Protein AF-A0A3D1RFB1-F1 (afdb_monomer_lite)

Secondary structure (DSSP, 8-state):
--HHHHHHHHHHHHHHHHHHTSHHHHHHHEEEEETTTTEEE--HHHHHHHHH-HHHHTSTTEEEEE--

Foldseek 3Di:
DDPVVVVVVVVVVVVVVVVCPPLQVVLQQKWKQQVVVRDIGNPSVVSSVCVVDPVNVVDPRIDIDGPD

Sequence (68 aa):
MTPKALEQEVSLLHQLLQDVESVDNIAYAHEILDLNRFKRITEHHRVKHFFRMRRQLEKPFVFLSNKN

pLDDT: mean 87.03, std 7.94, range [59.5, 94.94]

Structure (mmCIF, N/CA/C/O backbone):
data_AF-A0A3D1RFB1-F1
#
_entry.id   AF-A0A3D1RFB1-F1
#
loop_
_atom_site.group_PDB
_atom_site.id
_atom_site.type_symbol
_atom_site.label_atom_id
_atom_site.label_alt_id
_atom_site.label_comp_id
_atom_site.label_asym_id
_atom_site.label_entity_id
_atom_site.label_seq_id
_atom_site.pdbx_PDB_ins_code
_atom_site.Cartn_x
_atom_site.Cartn_y
_atom_site.Cartn_z
_atom_site.occupancy
_atom_site.B_iso_or_equiv
_atom_site.auth_seq_id
_atom_site.auth_comp_id
_atom_site.auth_asym_id
_atom_site.auth_atom_id
_atom_site.pdbx_PDB_model_num
ATOM 1 N N . MET A 1 1 ? -25.554 13.047 24.477 1.00 59.50 1 MET A N 1
ATOM 2 C CA . MET A 1 1 ? -24.772 11.810 24.273 1.00 59.50 1 MET A CA 1
ATOM 3 C C . MET A 1 1 ? -24.467 11.209 25.630 1.00 59.50 1 MET A C 1
ATOM 5 O O . MET A 1 1 ? -24.087 11.959 26.521 1.00 59.50 1 MET A O 1
ATOM 9 N N . THR A 1 2 ? -24.676 9.908 25.819 1.00 82.75 2 THR A N 1
ATOM 10 C CA . THR A 1 2 ? -24.222 9.225 27.039 1.00 82.75 2 THR A CA 1
ATOM 11 C C . THR A 1 2 ? -22.742 8.848 26.884 1.00 82.75 2 THR A C 1
ATOM 13 O O . THR A 1 2 ? -22.315 8.593 25.759 1.00 82.75 2 THR A O 1
ATOM 16 N N . PRO A 1 3 ? -21.951 8.781 27.969 1.00 84.56 3 PRO A N 1
ATOM 17 C CA . PRO A 1 3 ? -20.538 8.384 27.901 1.00 84.56 3 PRO A CA 1
ATOM 18 C C . PRO A 1 3 ? -20.321 7.049 27.169 1.00 84.56 3 PRO A C 1
ATOM 20 O O . PRO A 1 3 ? -19.446 6.939 26.321 1.00 84.56 3 PRO A O 1
ATOM 23 N N . LYS A 1 4 ? -21.221 6.082 27.393 1.00 87.69 4 LYS A N 1
ATOM 24 C CA . LYS A 1 4 ? -21.250 4.794 26.683 1.00 87.69 4 LYS A CA 1
ATOM 25 C C . LYS A 1 4 ? -21.426 4.918 25.168 1.00 87.69 4 LYS A C 1
ATOM 27 O O . LYS A 1 4 ? -20.789 4.183 24.427 1.00 87.69 4 LYS A O 1
ATOM 32 N N . ALA A 1 5 ? -22.294 5.821 24.709 1.00 89.62 5 ALA A N 1
ATOM 33 C CA . ALA A 1 5 ? -22.499 6.031 23.277 1.00 89.62 5 ALA A CA 1
ATOM 34 C C . ALA A 1 5 ? -21.250 6.638 22.617 1.00 89.62 5 ALA A C 1
ATOM 36 O O . ALA A 1 5 ? -20.938 6.316 21.477 1.00 89.62 5 ALA A O 1
ATOM 37 N N . LEU A 1 6 ? -20.509 7.477 23.347 1.00 93.44 6 LEU A N 1
ATOM 38 C CA . LEU A 1 6 ? -19.257 8.057 22.864 1.00 93.44 6 LEU A CA 1
ATOM 39 C C . LEU A 1 6 ? -18.141 7.006 22.771 1.00 93.44 6 LEU A C 1
ATOM 41 O O . LEU A 1 6 ? -17.442 6.953 21.766 1.00 93.44 6 LEU A O 1
ATOM 45 N N . GLU A 1 7 ? -18.003 6.136 23.774 1.00 93.38 7 GLU A N 1
ATOM 46 C CA . GLU A 1 7 ? -17.048 5.015 23.738 1.00 93.38 7 GLU A CA 1
ATOM 47 C C . GLU A 1 7 ? -17.315 4.062 22.565 1.00 93.38 7 GLU A C 1
ATOM 49 O O . GLU A 1 7 ? -16.379 3.617 21.899 1.00 93.38 7 GLU A O 1
ATOM 54 N N . GLN A 1 8 ? -18.590 3.781 22.279 1.00 93.69 8 GLN A N 1
ATOM 55 C CA . GLN A 1 8 ? -18.990 2.970 21.127 1.00 93.69 8 GLN A CA 1
ATOM 56 C C . GLN A 1 8 ? -18.570 3.616 19.805 1.00 93.69 8 GLN A C 1
ATOM 58 O O . GLN A 1 8 ? -17.963 2.946 18.972 1.00 93.69 8 GLN A O 1
ATOM 63 N N . GLU A 1 9 ? -18.827 4.914 19.636 1.00 93.50 9 GLU A N 1
ATOM 64 C CA . GLU A 1 9 ? -18.453 5.645 18.422 1.00 93.50 9 GLU A CA 1
ATOM 65 C C . GLU A 1 9 ? -16.933 5.662 18.214 1.00 93.50 9 GLU A C 1
ATOM 67 O O . GLU A 1 9 ? -16.438 5.378 17.124 1.00 93.50 9 GLU A O 1
ATOM 72 N N . VAL A 1 10 ? -16.167 5.912 19.281 1.00 94.88 10 VAL A N 1
ATOM 73 C CA . VAL A 1 10 ? -14.698 5.878 19.233 1.00 94.88 10 VAL A CA 1
ATOM 74 C C . VAL A 1 10 ? -14.190 4.493 18.834 1.00 94.88 10 VAL A C 1
ATOM 76 O O . VAL A 1 10 ? -13.265 4.393 18.027 1.00 94.88 10 VAL A O 1
ATOM 79 N N . SER A 1 11 ? -14.798 3.423 19.354 1.00 94.75 11 SER A N 1
ATOM 80 C CA . SER A 1 11 ?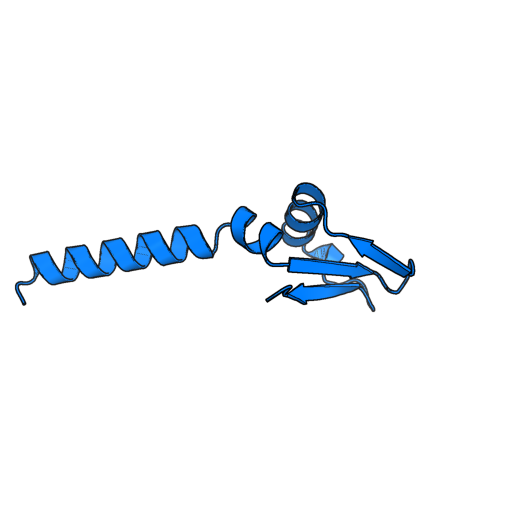 -14.409 2.056 18.997 1.00 94.75 11 SER A CA 1
ATOM 81 C C . SER A 1 11 ? -14.699 1.733 17.530 1.00 94.75 11 SER A C 1
ATOM 83 O O . SER A 1 11 ? -13.881 1.072 16.891 1.00 94.75 11 SER A O 1
ATOM 85 N N . LEU A 1 12 ? -15.832 2.194 16.994 1.00 94.94 12 LEU A N 1
ATOM 86 C CA . LEU A 1 12 ? -16.189 2.011 15.584 1.00 94.94 12 LEU A CA 1
ATOM 87 C C . LEU A 1 12 ? -15.217 2.756 14.666 1.00 94.94 12 LEU A C 1
ATOM 89 O O . LEU A 1 12 ? -14.735 2.189 13.687 1.00 94.94 12 LEU A O 1
ATOM 93 N N . LEU A 1 13 ? -14.869 3.997 15.015 1.00 94.94 13 LEU A N 1
ATOM 94 C CA . LEU A 1 13 ? -13.870 4.774 14.281 1.00 94.94 13 LEU A CA 1
ATOM 95 C C . LEU A 1 13 ? -12.500 4.089 14.296 1.00 94.94 13 LEU A C 1
ATOM 97 O O . LEU A 1 13 ? -11.836 4.036 13.264 1.00 94.94 13 LEU A O 1
ATOM 101 N N . HIS A 1 14 ? -12.091 3.525 15.435 1.00 92.88 14 HIS A N 1
ATOM 102 C CA . HIS A 1 14 ? -10.841 2.771 15.528 1.00 92.88 14 HIS A CA 1
ATOM 103 C C . HIS A 1 14 ? -10.834 1.542 14.619 1.00 92.88 14 HIS A C 1
ATOM 105 O O . HIS A 1 14 ? -9.850 1.314 13.922 1.00 92.88 14 HIS A O 1
ATOM 111 N N . GLN A 1 15 ? -11.926 0.775 14.596 1.00 91.88 15 GLN A N 1
ATOM 112 C CA . GLN A 1 15 ? -12.051 -0.386 13.712 1.00 91.88 15 GLN A CA 1
ATOM 113 C C . GLN A 1 15 ? -11.994 0.019 12.240 1.00 91.88 15 GLN A C 1
ATOM 115 O O . GLN A 1 15 ? -11.263 -0.589 11.465 1.00 91.88 15 GLN A O 1
ATOM 120 N N . LEU A 1 16 ? -12.702 1.086 11.866 1.00 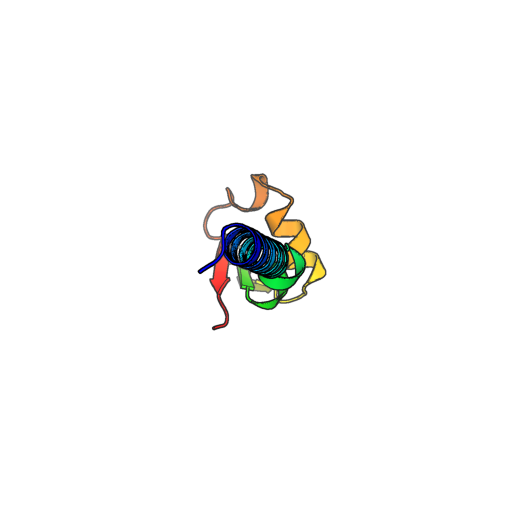90.69 16 LEU A N 1
ATOM 121 C CA . LEU A 1 16 ? -12.698 1.586 10.496 1.00 90.69 16 LEU A CA 1
ATOM 122 C C . LEU A 1 16 ? -11.295 2.017 10.061 1.00 90.69 16 LEU A C 1
ATOM 124 O O . LEU A 1 16 ? -10.848 1.640 8.980 1.00 90.69 16 LEU A O 1
ATOM 128 N N . LEU A 1 17 ? -10.585 2.774 10.901 1.00 89.44 17 LEU A N 1
ATOM 129 C CA . LEU A 1 17 ? -9.207 3.179 10.619 1.00 89.44 17 LEU A CA 1
ATOM 130 C C . LEU A 1 17 ? -8.288 1.964 10.496 1.00 89.44 17 LEU A C 1
ATOM 132 O O . LEU A 1 17 ? -7.537 1.865 9.530 1.00 89.44 17 LEU A O 1
ATOM 136 N N . GLN A 1 18 ? -8.402 1.009 11.419 1.00 87.69 18 GLN A N 1
ATOM 137 C CA . GLN A 1 18 ? -7.619 -0.222 11.391 1.00 87.69 18 GLN A CA 1
ATOM 138 C C . GLN A 1 18 ? -7.839 -1.023 10.098 1.00 87.69 18 GLN A C 1
ATOM 140 O O . GLN A 1 18 ? -6.877 -1.532 9.517 1.00 87.69 18 GLN A O 1
ATOM 145 N N . ASP A 1 19 ? -9.082 -1.120 9.626 1.00 85.75 19 ASP A N 1
ATOM 146 C CA . ASP A 1 19 ? -9.409 -1.826 8.390 1.00 85.75 19 ASP A CA 1
ATOM 147 C C . ASP A 1 19 ? -8.864 -1.086 7.164 1.00 85.75 19 ASP A C 1
ATOM 149 O O . ASP A 1 19 ? -8.216 -1.693 6.306 1.00 85.75 19 ASP A O 1
ATOM 153 N N . VAL A 1 20 ? -9.068 0.232 7.073 1.00 82.19 20 VAL A N 1
ATOM 154 C CA . VAL A 1 20 ? -8.603 1.055 5.942 1.00 82.19 20 VAL A CA 1
ATOM 155 C C . VAL A 1 20 ? -7.074 1.081 5.852 1.00 82.19 20 VAL A C 1
ATOM 157 O O . VAL A 1 20 ? -6.524 0.993 4.754 1.00 82.19 20 VAL A O 1
ATOM 160 N N . GLU A 1 21 ? -6.383 1.132 6.988 1.00 81.81 21 GLU A N 1
ATOM 161 C CA . GLU A 1 21 ? -4.917 1.114 7.066 1.00 81.81 21 GLU A CA 1
ATOM 162 C C . GLU A 1 21 ? -4.313 -0.283 6.873 1.00 81.81 21 GLU A C 1
ATOM 164 O O . GLU A 1 21 ? -3.087 -0.443 6.848 1.00 81.81 21 GLU A O 1
ATOM 169 N N . SER A 1 22 ? -5.144 -1.315 6.704 1.00 84.81 22 SER A N 1
ATOM 170 C CA . SER A 1 22 ? -4.641 -2.650 6.418 1.00 84.81 22 SER A CA 1
ATOM 171 C C . SER A 1 22 ? -3.792 -2.648 5.143 1.00 84.81 22 SER A C 1
ATOM 173 O O . SER A 1 22 ? -4.126 -2.058 4.112 1.00 84.81 22 SER A O 1
ATOM 175 N N . VAL A 1 23 ? -2.665 -3.365 5.190 1.00 81.81 23 VAL A N 1
ATOM 176 C CA . VAL A 1 23 ? -1.736 -3.448 4.049 1.00 81.81 23 VAL A CA 1
ATOM 177 C C . VAL A 1 23 ? -2.424 -4.030 2.808 1.00 81.81 23 VAL A C 1
ATOM 179 O O . VAL A 1 23 ? -1.994 -3.772 1.688 1.00 81.81 23 VAL A O 1
ATOM 182 N N . ASP A 1 24 ? -3.489 -4.811 2.992 1.00 85.25 24 ASP A N 1
ATOM 183 C CA . ASP A 1 24 ? -4.295 -5.355 1.902 1.00 85.25 24 ASP A CA 1
ATOM 184 C C . ASP A 1 24 ? -5.074 -4.262 1.158 1.00 85.25 24 ASP A C 1
ATOM 186 O O . ASP A 1 24 ? -4.986 -4.190 -0.069 1.00 85.25 24 ASP A O 1
ATOM 190 N N . ASN A 1 25 ? -5.727 -3.349 1.882 1.0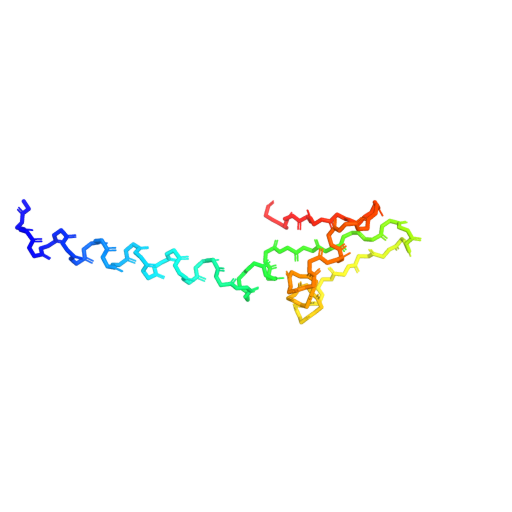0 85.81 25 ASN A N 1
ATOM 191 C CA . ASN A 1 25 ? -6.416 -2.205 1.280 1.00 85.81 25 ASN A CA 1
ATOM 192 C C . ASN A 1 25 ? -5.434 -1.232 0.625 1.00 85.81 25 ASN A C 1
ATOM 194 O O . ASN A 1 25 ? -5.646 -0.788 -0.507 1.00 85.81 25 ASN A O 1
ATOM 198 N N . ILE A 1 26 ? -4.299 -0.982 1.280 1.00 81.62 26 ILE A N 1
ATOM 199 C CA . ILE A 1 26 ? -3.226 -0.167 0.708 1.00 81.62 26 ILE A CA 1
ATOM 200 C C . ILE A 1 26 ? -2.699 -0.807 -0.588 1.00 81.62 26 ILE A C 1
ATOM 202 O O . ILE A 1 26 ? -2.511 -0.106 -1.581 1.00 81.62 26 ILE A O 1
ATOM 206 N N . ALA A 1 27 ? -2.492 -2.126 -0.620 1.00 87.81 27 ALA A N 1
ATOM 207 C CA . ALA A 1 27 ? -2.017 -2.821 -1.815 1.00 87.81 27 ALA A CA 1
ATOM 208 C C . ALA A 1 27 ? -3.035 -2.819 -2.967 1.00 87.81 27 ALA A C 1
ATOM 210 O O . ALA A 1 27 ? -2.628 -2.898 -4.125 1.00 87.81 27 ALA A O 1
ATOM 211 N N . TYR A 1 28 ? -4.333 -2.728 -2.667 1.00 87.81 28 TYR A N 1
ATOM 212 C CA . TYR A 1 28 ? -5.394 -2.622 -3.671 1.00 87.81 28 TYR A CA 1
ATOM 213 C C . TYR A 1 28 ? -5.425 -1.238 -4.322 1.00 87.81 28 TYR A C 1
ATOM 215 O O . TYR A 1 28 ? -5.398 -1.113 -5.553 1.00 87.81 28 TYR A O 1
ATOM 223 N N . ALA A 1 29 ? -5.398 -0.199 -3.486 1.00 88.81 29 ALA A N 1
ATOM 224 C CA . ALA A 1 29 ? -5.479 1.196 -3.905 1.00 88.81 29 ALA A CA 1
ATOM 225 C C . ALA A 1 29 ? -4.213 1.716 -4.606 1.00 88.81 29 ALA A C 1
ATOM 227 O O . ALA A 1 29 ? -4.270 2.754 -5.257 1.00 88.81 29 ALA A O 1
ATOM 228 N N . HIS A 1 30 ? -3.077 1.020 -4.498 1.00 91.19 30 HIS A N 1
ATOM 229 C CA . HIS A 1 30 ? -1.805 1.502 -5.037 1.00 91.19 30 HIS A CA 1
ATOM 230 C C . HIS A 1 30 ? -1.222 0.606 -6.133 1.00 91.19 30 HIS A C 1
ATOM 232 O O . HIS A 1 30 ? -1.487 -0.594 -6.236 1.00 91.19 30 HIS A O 1
ATOM 238 N N . GLU A 1 31 ? -0.387 1.214 -6.965 1.00 92.75 31 GLU A N 1
ATOM 239 C CA . GLU A 1 31 ? 0.522 0.555 -7.894 1.00 92.75 31 GLU A CA 1
ATOM 240 C C . GLU A 1 31 ? 1.945 1.077 -7.721 1.00 92.75 31 GLU A C 1
ATOM 242 O O . GLU A 1 31 ? 2.179 2.148 -7.160 1.00 92.75 31 GLU A O 1
ATOM 247 N N . ILE A 1 32 ? 2.909 0.296 -8.201 1.00 92.94 32 ILE A N 1
ATOM 248 C CA . ILE A 1 32 ? 4.319 0.677 -8.175 1.00 92.94 32 ILE A CA 1
ATOM 249 C C . ILE A 1 32 ? 4.776 0.947 -9.600 1.00 92.94 32 ILE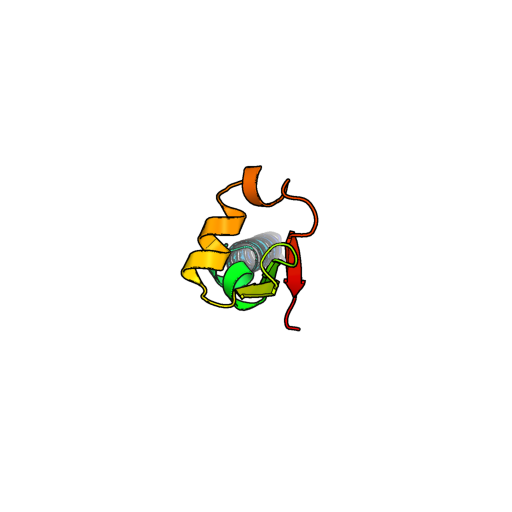 A C 1
ATOM 251 O O . ILE A 1 32 ? 4.647 0.095 -10.484 1.00 92.94 32 ILE A O 1
ATOM 255 N N . LEU A 1 33 ? 5.359 2.122 -9.798 1.00 92.81 33 LEU A N 1
ATOM 256 C CA . LEU A 1 33 ? 5.996 2.541 -11.035 1.00 92.81 33 LEU A CA 1
ATOM 257 C C . LEU A 1 33 ? 7.507 2.429 -10.850 1.00 92.81 33 LEU A C 1
ATOM 259 O O . LEU A 1 33 ? 8.127 3.266 -10.200 1.00 92.81 33 LEU A O 1
ATOM 263 N N . ASP A 1 34 ? 8.103 1.378 -11.406 1.00 92.81 34 ASP A N 1
ATOM 264 C CA . ASP A 1 34 ? 9.552 1.197 -11.445 1.00 92.81 34 ASP A CA 1
ATOM 265 C C . ASP A 1 34 ? 10.082 1.735 -12.775 1.00 92.81 34 ASP A C 1
ATOM 267 O O . ASP A 1 34 ? 10.084 1.034 -13.794 1.00 92.81 34 ASP A O 1
ATOM 271 N N . LEU A 1 35 ? 10.530 2.993 -12.775 1.00 92.50 35 LEU A N 1
ATOM 272 C CA . LEU A 1 35 ? 11.051 3.632 -13.983 1.00 92.50 35 LEU A CA 1
ATOM 273 C C . LEU A 1 35 ? 12.444 3.122 -14.356 1.00 92.50 35 LEU A C 1
ATOM 275 O O . LEU A 1 35 ? 12.802 3.173 -15.527 1.00 92.50 35 LEU A O 1
ATOM 279 N N . ASN A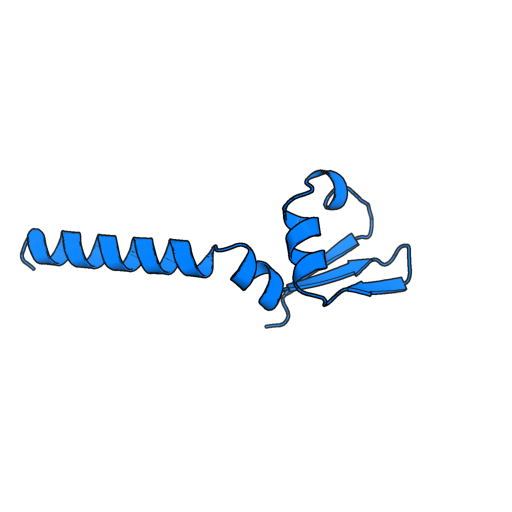 1 36 ? 13.204 2.549 -13.415 1.00 91.00 36 ASN A N 1
ATOM 280 C CA . ASN A 1 36 ? 14.498 1.933 -13.737 1.00 91.00 36 ASN A CA 1
ATOM 281 C C . ASN A 1 36 ? 14.328 0.734 -14.673 1.00 91.00 36 ASN A C 1
ATOM 283 O O . ASN A 1 36 ? 15.217 0.407 -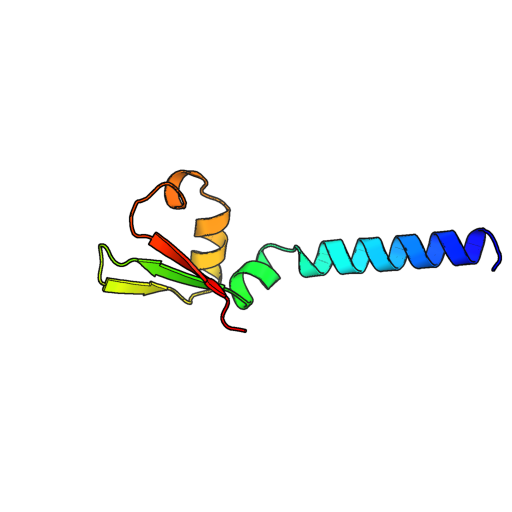15.456 1.00 91.00 36 ASN A O 1
ATOM 287 N N . ARG A 1 37 ? 13.191 0.042 -14.554 1.00 92.75 37 ARG A N 1
ATOM 288 C CA . ARG A 1 37 ? 12.853 -1.137 -15.359 1.00 92.75 37 ARG A CA 1
ATOM 289 C C . ARG A 1 37 ? 11.765 -0.868 -16.388 1.00 92.75 37 ARG A C 1
ATOM 291 O O . ARG A 1 37 ? 11.405 -1.803 -17.097 1.00 92.75 37 ARG A O 1
ATOM 298 N N . PHE A 1 38 ? 11.235 0.355 -16.440 1.00 92.62 38 PHE A N 1
ATOM 299 C CA . PHE A 1 38 ? 10.057 0.723 -17.226 1.00 92.62 38 PHE A CA 1
ATOM 300 C C . PHE A 1 38 ? 8.888 -0.251 -17.004 1.00 92.62 38 PHE A C 1
ATOM 302 O O . PHE A 1 38 ? 8.260 -0.733 -17.947 1.00 92.62 38 PHE A O 1
ATOM 309 N N . LYS A 1 39 ? 8.626 -0.596 -15.737 1.00 93.31 39 LYS A N 1
ATOM 310 C CA . LYS A 1 39 ? 7.589 -1.558 -15.348 1.00 93.31 39 LYS A CA 1
ATOM 311 C C . LYS A 1 39 ? 6.583 -0.938 -14.396 1.00 93.31 39 LYS A C 1
ATOM 313 O O . LYS A 1 39 ? 6.944 -0.270 -13.433 1.00 93.31 39 LYS A O 1
ATOM 318 N N . ARG A 1 40 ? 5.318 -1.270 -14.634 1.00 93.44 40 ARG A N 1
ATOM 319 C CA . ARG A 1 40 ? 4.216 -1.045 -13.704 1.00 93.44 40 ARG A CA 1
ATOM 320 C C . ARG A 1 40 ? 3.879 -2.360 -13.010 1.00 93.44 40 ARG A C 1
ATOM 322 O O . ARG A 1 40 ? 3.694 -3.371 -13.685 1.00 93.44 40 ARG A O 1
ATOM 329 N N . ILE A 1 41 ? 3.818 -2.345 -11.683 1.00 93.00 41 ILE A N 1
ATOM 330 C CA . ILE A 1 41 ? 3.480 -3.498 -10.843 1.00 93.00 41 ILE A CA 1
ATOM 331 C C . ILE A 1 41 ? 2.148 -3.195 -10.165 1.00 93.00 41 ILE A C 1
ATOM 333 O O . ILE A 1 41 ? 2.034 -2.241 -9.395 1.00 93.00 41 ILE A O 1
ATOM 337 N N . THR A 1 42 ? 1.150 -4.023 -10.449 1.00 92.56 42 THR A N 1
ATOM 338 C CA . THR A 1 42 ? -0.221 -3.881 -9.932 1.00 92.56 42 THR A CA 1
ATOM 339 C C . THR A 1 42 ? -0.662 -5.104 -9.136 1.00 92.56 42 THR A C 1
ATOM 341 O O . THR A 1 42 ? -1.749 -5.114 -8.565 1.00 92.56 42 THR A O 1
ATOM 344 N N . GLU A 1 43 ? 0.149 -6.161 -9.119 1.00 92.38 43 GLU A N 1
ATOM 345 C CA . GLU A 1 43 ? -0.160 -7.409 -8.443 1.00 92.38 43 GLU A CA 1
ATOM 346 C C . GLU A 1 43 ? -0.136 -7.200 -6.923 1.00 92.38 43 GLU A C 1
ATOM 348 O O . GLU A 1 43 ? 0.917 -6.947 -6.335 1.00 92.38 43 GLU A O 1
ATOM 353 N N . HIS A 1 44 ? -1.292 -7.372 -6.278 1.00 89.69 44 HIS A N 1
ATOM 354 C CA . HIS A 1 44 ? -1.509 -7.113 -4.848 1.00 89.69 44 HIS A CA 1
ATOM 355 C C . HIS A 1 44 ? -0.425 -7.688 -3.933 1.00 89.69 44 HIS A C 1
ATOM 357 O O . HIS A 1 44 ? 0.103 -6.990 -3.072 1.00 89.69 44 HIS A O 1
ATOM 363 N N . HIS A 1 45 ? -0.034 -8.947 -4.139 1.00 90.00 45 HIS A N 1
ATOM 364 C CA . HIS A 1 45 ? 0.991 -9.591 -3.315 1.00 90.00 45 HIS A CA 1
ATOM 365 C C . HIS A 1 45 ? 2.371 -8.924 -3.453 1.00 90.00 45 HIS A C 1
ATOM 367 O O . HIS A 1 45 ? 3.130 -8.875 -2.485 1.00 90.00 45 HIS A O 1
ATOM 373 N N . ARG A 1 46 ? 2.696 -8.374 -4.630 1.00 90.81 46 ARG A N 1
ATOM 374 C CA . ARG A 1 46 ? 3.961 -7.672 -4.889 1.00 90.81 46 ARG A CA 1
ATOM 375 C C . ARG A 1 46 ? 3.934 -6.270 -4.308 1.00 90.81 46 ARG A C 1
ATOM 377 O O . ARG A 1 46 ? 4.916 -5.872 -3.692 1.00 90.81 46 ARG A O 1
ATOM 384 N N . VAL A 1 47 ? 2.807 -5.569 -4.429 1.00 90.25 47 VAL A N 1
ATOM 385 C CA . VAL A 1 47 ? 2.607 -4.260 -3.794 1.00 90.25 47 VAL A CA 1
ATOM 386 C C . VAL A 1 47 ? 2.676 -4.394 -2.269 1.00 90.25 47 VAL A C 1
ATOM 388 O O . VAL A 1 47 ? 3.449 -3.700 -1.615 1.00 90.25 47 VAL A O 1
ATOM 391 N N . LYS A 1 48 ? 1.988 -5.386 -1.695 1.00 89.38 48 LYS A N 1
ATOM 392 C CA . LYS A 1 48 ? 2.065 -5.726 -0.265 1.00 89.38 48 LYS A CA 1
ATOM 393 C C . LYS A 1 48 ? 3.494 -6.036 0.182 1.00 89.38 48 LYS A C 1
ATOM 395 O O . LYS A 1 48 ? 3.932 -5.580 1.237 1.00 89.38 48 LYS A O 1
ATOM 400 N N . HIS A 1 49 ? 4.230 -6.815 -0.608 1.00 89.12 49 HIS A N 1
ATOM 401 C CA . HIS A 1 49 ? 5.628 -7.126 -0.321 1.00 89.12 49 HIS A CA 1
ATOM 402 C C . HIS A 1 49 ? 6.519 -5.875 -0.367 1.00 89.12 49 HIS A C 1
ATOM 404 O O . HIS A 1 49 ? 7.368 -5.707 0.507 1.00 89.12 49 HIS A O 1
ATOM 410 N N . PHE A 1 50 ? 6.286 -4.975 -1.322 1.00 87.50 50 PHE A N 1
ATOM 411 C CA . PHE A 1 50 ? 7.009 -3.711 -1.450 1.00 87.50 50 PHE A CA 1
ATOM 412 C C . PHE A 1 50 ? 6.855 -2.826 -0.209 1.00 87.50 50 PHE A C 1
ATOM 414 O O . PHE A 1 50 ? 7.858 -2.382 0.342 1.00 87.50 50 PHE A O 1
ATOM 421 N N . PHE A 1 51 ? 5.635 -2.675 0.317 1.00 82.56 51 PHE A N 1
ATOM 422 C CA . PHE A 1 51 ? 5.395 -1.942 1.570 1.00 82.56 51 PHE A CA 1
ATOM 423 C C . PHE A 1 51 ? 6.084 -2.563 2.788 1.00 82.56 51 PHE A C 1
ATOM 425 O O . PHE A 1 51 ? 6.556 -1.851 3.673 1.00 82.56 51 PHE A O 1
ATOM 432 N N . ARG A 1 52 ? 6.169 -3.897 2.843 1.00 83.81 52 ARG A N 1
ATOM 433 C CA . ARG A 1 52 ? 6.862 -4.605 3.933 1.00 83.81 52 ARG A CA 1
ATOM 434 C C . ARG A 1 52 ? 8.379 -4.433 3.865 1.00 83.81 52 ARG A C 1
ATOM 436 O O . ARG A 1 52 ? 9.053 -4.506 4.891 1.00 83.81 52 ARG A O 1
ATOM 443 N N . MET A 1 53 ? 8.933 -4.213 2.676 1.00 83.00 53 MET A N 1
ATOM 444 C CA . MET A 1 53 ? 10.368 -4.063 2.475 1.00 83.00 53 MET A CA 1
ATOM 445 C C . MET A 1 53 ? 10.774 -2.586 2.448 1.00 83.00 53 MET A C 1
ATOM 447 O O . MET A 1 53 ? 10.885 -1.991 1.381 1.00 83.00 53 MET A O 1
ATOM 451 N N . ARG A 1 54 ? 11.117 -2.019 3.615 1.00 65.88 54 ARG A N 1
ATOM 452 C CA . ARG A 1 54 ? 11.551 -0.607 3.753 1.00 65.88 54 ARG A CA 1
ATOM 453 C C . ARG A 1 54 ? 12.628 -0.174 2.743 1.00 65.88 54 ARG A C 1
ATOM 455 O O . ARG A 1 54 ? 12.550 0.921 2.208 1.00 65.88 54 ARG A O 1
ATOM 462 N N . ARG A 1 55 ? 13.567 -1.064 2.398 1.00 64.19 55 ARG A N 1
ATOM 463 C CA . ARG A 1 55 ? 14.637 -0.795 1.413 1.00 64.19 55 ARG A CA 1
ATOM 464 C C . ARG A 1 55 ? 14.151 -0.612 -0.031 1.00 64.19 55 ARG A C 1
ATOM 466 O O . ARG A 1 55 ? 14.910 -0.138 -0.868 1.00 64.19 55 ARG A O 1
ATOM 473 N N . GLN A 1 56 ? 12.939 -1.050 -0.377 1.00 65.69 56 GLN A N 1
ATOM 474 C CA . GLN A 1 56 ? 12.414 -0.894 -1.739 1.00 65.69 56 GLN A CA 1
ATOM 475 C C . GLN A 1 56 ? 11.887 0.524 -1.994 1.00 65.69 56 GLN A C 1
ATOM 477 O O . GLN A 1 56 ? 11.957 0.976 -3.133 1.00 65.69 56 GLN A O 1
ATOM 482 N N . LEU A 1 57 ? 11.467 1.234 -0.940 1.00 65.38 57 LEU A N 1
ATOM 483 C CA . LEU A 1 57 ? 11.082 2.651 -0.985 1.00 65.38 57 LEU A CA 1
ATOM 484 C C . LEU A 1 57 ? 12.285 3.592 -1.155 1.00 65.38 57 LEU A C 1
ATOM 486 O O . LEU A 1 57 ? 12.131 4.716 -1.609 1.00 65.38 57 LEU A O 1
ATOM 490 N N . GLU A 1 58 ? 13.485 3.128 -0.808 1.00 72.81 58 GLU A N 1
ATOM 491 C CA . GLU A 1 58 ? 14.731 3.899 -0.923 1.00 72.81 58 GLU A CA 1
ATOM 492 C C . GLU A 1 58 ? 15.348 3.818 -2.327 1.00 72.81 58 GLU A C 1
ATOM 494 O O . GLU A 1 58 ? 16.370 4.447 -2.604 1.00 72.81 58 GLU A O 1
ATOM 499 N N . LYS A 1 59 ? 14.754 3.029 -3.233 1.00 84.31 59 LYS A N 1
ATOM 500 C CA . LYS A 1 59 ? 15.246 2.931 -4.605 1.00 84.31 59 LYS A CA 1
ATOM 501 C C . LYS A 1 59 ? 14.861 4.191 -5.382 1.00 84.31 59 LYS A C 1
ATOM 503 O O . LYS A 1 59 ? 13.672 4.496 -5.478 1.00 84.31 59 LYS A O 1
ATOM 508 N N . PRO A 1 60 ? 15.832 4.890 -5.994 1.00 88.62 60 PRO A N 1
ATOM 509 C CA . PRO A 1 60 ? 15.525 6.050 -6.814 1.00 88.62 60 PRO A CA 1
ATOM 510 C C . PRO A 1 60 ? 14.638 5.631 -7.988 1.00 88.62 60 PRO A C 1
ATOM 512 O O . PRO A 1 60 ? 14.771 4.526 -8.515 1.00 88.62 60 PRO A O 1
ATOM 515 N N . PHE A 1 61 ? 13.730 6.517 -8.390 1.00 90.62 61 PHE A N 1
ATOM 516 C CA . PHE A 1 61 ? 12.816 6.320 -9.520 1.00 90.62 61 PHE A CA 1
ATOM 517 C C . PHE A 1 61 ? 11.860 5.121 -9.407 1.00 90.62 61 PHE A C 1
ATOM 519 O O . PHE A 1 61 ? 11.339 4.640 -10.417 1.00 90.62 61 PHE A O 1
ATOM 526 N N . VAL A 1 62 ? 11.617 4.642 -8.185 1.00 90.62 62 VAL A N 1
ATOM 527 C CA . VAL A 1 62 ? 10.521 3.721 -7.887 1.00 90.62 62 VAL A CA 1
ATOM 528 C C . VAL A 1 62 ? 9.466 4.485 -7.103 1.00 90.62 62 VAL A C 1
ATOM 530 O O . VAL A 1 62 ? 9.716 4.933 -5.988 1.00 90.62 62 VAL A O 1
ATOM 533 N N . PHE A 1 63 ? 8.293 4.653 -7.699 1.00 89.06 63 PHE A N 1
ATOM 534 C CA . PHE A 1 63 ? 7.218 5.460 -7.136 1.00 89.06 63 PHE A CA 1
ATOM 535 C C . PHE A 1 63 ? 6.039 4.594 -6.747 1.00 89.06 63 PHE A C 1
ATOM 537 O O . PHE A 1 63 ? 5.722 3.610 -7.414 1.00 89.06 63 PHE A O 1
ATOM 544 N N . LEU A 1 64 ? 5.366 5.013 -5.685 1.00 89.44 64 LEU A N 1
ATOM 545 C CA . LEU A 1 64 ? 4.083 4.472 -5.298 1.00 89.44 64 LEU A CA 1
ATOM 546 C C . LEU A 1 64 ? 2.996 5.434 -5.781 1.00 89.44 64 LEU A C 1
ATOM 548 O O . LEU A 1 64 ? 2.995 6.603 -5.402 1.00 89.44 64 LEU A O 1
ATOM 552 N N . SER A 1 65 ? 2.108 4.956 -6.643 1.00 89.56 65 SER A N 1
ATOM 553 C CA . SER A 1 65 ? 1.025 5.750 -7.216 1.00 89.56 65 SER A CA 1
ATOM 554 C C . SER A 1 65 ? -0.311 5.234 -6.699 1.00 89.56 65 SER A C 1
ATOM 556 O O . SER A 1 65 ? -0.539 4.025 -6.657 1.00 89.56 65 SER A O 1
ATOM 558 N N . ASN A 1 66 ? -1.168 6.146 -6.248 1.00 89.31 66 ASN A N 1
ATOM 559 C CA . ASN A 1 66 ? -2.542 5.825 -5.887 1.00 89.31 66 ASN A CA 1
ATOM 560 C C . ASN A 1 66 ? -3.386 5.751 -7.170 1.00 89.31 66 ASN A C 1
ATOM 562 O O . ASN A 1 66 ? -3.223 6.588 -8.054 1.00 89.31 66 ASN A O 1
ATOM 566 N N . LYS A 1 67 ? -4.245 4.735 -7.278 1.00 83.12 67 LYS A N 1
ATOM 567 C CA . LYS A 1 67 ? -5.114 4.494 -8.439 1.00 83.12 67 LYS A CA 1
ATOM 568 C C . LYS A 1 67 ? -6.444 5.260 -8.388 1.00 83.12 67 LYS A C 1
ATOM 570 O O . LYS A 1 67 ? -7.213 5.141 -9.340 1.00 83.12 67 LYS A O 1
ATOM 575 N N . ASN A 1 68 ? -6.737 5.948 -7.284 1.00 73.56 68 ASN A N 1
ATOM 576 C CA . ASN A 1 68 ? -7.958 6.735 -7.091 1.00 73.56 68 ASN A CA 1
ATOM 577 C C . ASN A 1 68 ? -7.909 8.088 -7.803 1.00 73.56 68 ASN A C 1
ATOM 579 O O . ASN A 1 68 ? -6.802 8.656 -7.935 1.00 73.56 68 ASN A O 1
#

Radius of gyration: 17.0 Å; chains: 1; bounding box: 40×21×45 Å